Protein AF-A0A855SFR7-F1 (afdb_monomer)

Secondary structure (DSSP, 8-state):
------TT---HHHHHHHHHTTSEEEETTEEEEE-TTT--EEESSTTT--EEEEGGGTEEEE-SS-HHHHHHHHHHHHHTS--

Structure (mmCIF, N/CA/C/O backbone):
data_AF-A0A855SFR7-F1
#
_entry.id   AF-A0A855SFR7-F1
#
loop_
_atom_site.group_PDB
_atom_site.id
_atom_site.type_symbol
_atom_site.label_atom_id
_atom_site.label_alt_id
_atom_site.label_comp_id
_atom_site.label_asym_id
_atom_site.label_entity_id
_atom_site.label_seq_id
_atom_site.pdbx_PDB_ins_code
_atom_site.Cartn_x
_atom_site.Cartn_y
_atom_site.Cartn_z
_atom_site.occupancy
_atom_site.B_iso_or_equiv
_atom_site.auth_seq_id
_atom_site.auth_comp_id
_atom_site.auth_asym_id
_atom_site.auth_atom_id
_atom_site.pdbx_PDB_model_num
ATOM 1 N N . MET A 1 1 ? 5.713 11.104 -24.253 1.00 33.44 1 MET A N 1
ATOM 2 C CA . MET A 1 1 ? 5.318 10.123 -23.221 1.00 33.44 1 MET A CA 1
ATOM 3 C C . MET A 1 1 ? 5.433 10.824 -21.881 1.00 33.44 1 MET A C 1
ATOM 5 O O . MET A 1 1 ? 6.544 11.028 -21.412 1.00 33.44 1 MET A O 1
ATOM 9 N N . SER A 1 2 ? 4.322 11.334 -21.347 1.00 32.34 2 SER A N 1
ATOM 10 C CA . SER A 1 2 ? 4.336 12.073 -20.083 1.00 32.34 2 SER A CA 1
ATOM 11 C C . SER A 1 2 ? 4.693 11.110 -18.960 1.00 32.34 2 SER A C 1
ATOM 13 O O . SER A 1 2 ? 3.939 10.182 -18.681 1.00 32.34 2 SER A O 1
ATOM 15 N N . ALA A 1 3 ? 5.868 11.298 -18.361 1.00 36.31 3 ALA A N 1
ATOM 16 C CA . ALA A 1 3 ? 6.248 10.600 -17.147 1.00 36.31 3 ALA A CA 1
ATOM 17 C C . ALA A 1 3 ? 5.212 10.951 -16.078 1.00 36.31 3 ALA A C 1
ATOM 19 O O . ALA A 1 3 ? 5.141 12.093 -15.626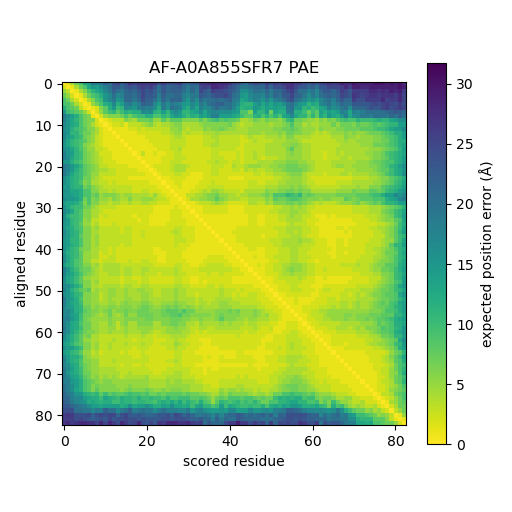 1.00 36.31 3 ALA A O 1
ATOM 20 N N . VAL A 1 4 ? 4.374 9.982 -15.716 1.00 42.12 4 VAL A N 1
ATOM 21 C CA . VAL A 1 4 ? 3.523 10.081 -14.535 1.00 42.12 4 VAL A CA 1
ATOM 22 C C . VAL A 1 4 ? 4.493 10.142 -13.361 1.00 42.12 4 VAL A C 1
ATOM 24 O O . VAL A 1 4 ? 5.055 9.130 -12.944 1.00 42.12 4 VAL A O 1
ATOM 27 N N . VAL A 1 5 ? 4.803 11.355 -12.905 1.00 41.19 5 VAL A N 1
ATOM 28 C CA . VAL A 1 5 ? 5.594 11.586 -11.698 1.00 41.19 5 VAL A CA 1
ATOM 29 C C . VAL A 1 5 ? 4.746 11.057 -10.555 1.00 41.19 5 VAL A C 1
ATOM 31 O O . VAL A 1 5 ? 3.879 11.752 -10.041 1.00 41.19 5 VAL A O 1
ATOM 34 N N . ASN A 1 6 ? 4.930 9.782 -10.218 1.00 53.41 6 ASN A N 1
ATOM 35 C CA . ASN A 1 6 ? 4.277 9.173 -9.076 1.00 53.41 6 ASN A CA 1
ATOM 36 C C . ASN A 1 6 ? 4.791 9.911 -7.823 1.00 53.41 6 ASN A C 1
ATOM 38 O O . ASN A 1 6 ? 5.974 9.761 -7.483 1.00 53.41 6 ASN A O 1
ATOM 42 N N . PRO A 1 7 ? 3.951 10.702 -7.125 1.00 53.03 7 PRO A N 1
ATOM 43 C CA . PRO A 1 7 ? 4.378 11.545 -6.004 1.00 53.03 7 PRO A CA 1
ATOM 44 C C . PRO A 1 7 ? 4.889 10.732 -4.800 1.00 53.03 7 PRO A C 1
ATOM 46 O O . PRO A 1 7 ? 5.367 11.291 -3.813 1.00 53.03 7 PRO A O 1
ATOM 49 N N . TYR A 1 8 ? 4.828 9.399 -4.870 1.00 62.47 8 TYR A N 1
ATOM 50 C CA . TYR A 1 8 ? 5.199 8.490 -3.794 1.00 62.47 8 TYR A CA 1
ATOM 51 C C . TYR A 1 8 ? 6.602 7.922 -3.845 1.00 62.47 8 TYR A C 1
ATOM 53 O O . TYR A 1 8 ? 6.950 7.130 -2.963 1.00 62.47 8 TYR A O 1
ATOM 61 N N . ALA A 1 9 ? 7.416 8.324 -4.827 1.00 63.25 9 ALA A N 1
ATOM 62 C CA . ALA A 1 9 ? 8.792 7.846 -4.957 1.00 63.25 9 ALA A CA 1
ATOM 63 C C . ALA A 1 9 ? 8.874 6.304 -4.869 1.00 63.25 9 ALA A C 1
ATOM 65 O O . ALA A 1 9 ? 9.756 5.736 -4.208 1.00 63.25 9 ALA A O 1
ATOM 66 N N . LEU A 1 10 ? 7.897 5.613 -5.474 1.00 76.75 10 LEU A N 1
ATOM 67 C CA . LEU A 1 10 ? 7.929 4.163 -5.585 1.00 76.75 10 LEU A CA 1
ATOM 68 C C . LEU A 1 10 ? 8.984 3.813 -6.632 1.00 76.75 10 LEU A C 1
ATOM 70 O O . LEU A 1 10 ? 8.781 4.020 -7.820 1.00 76.75 10 LEU A O 1
ATOM 74 N N . THR A 1 11 ? 10.136 3.332 -6.173 1.00 82.62 11 THR A N 1
ATOM 75 C CA . THR A 1 11 ? 11.190 2.856 -7.070 1.00 82.62 11 THR A CA 1
ATOM 76 C C . THR A 1 11 ? 10.825 1.488 -7.635 1.00 82.62 11 THR A C 1
ATOM 78 O O . THR A 1 11 ? 10.167 0.701 -6.948 1.00 82.62 11 THR A O 1
ATOM 81 N N . ASP A 1 12 ? 11.334 1.152 -8.820 1.00 84.56 12 ASP A N 1
ATOM 82 C CA . ASP A 1 12 ? 11.085 -0.142 -9.477 1.00 84.56 12 ASP A CA 1
ATOM 83 C C . ASP A 1 12 ? 11.401 -1.330 -8.564 1.00 84.56 12 ASP A C 1
ATOM 85 O O . ASP A 1 12 ? 10.626 -2.276 -8.466 1.00 84.56 12 ASP A O 1
ATOM 89 N N . LYS A 1 13 ? 12.488 -1.244 -7.784 1.00 85.94 13 LYS A N 1
ATOM 90 C CA . LYS A 1 13 ? 12.847 -2.268 -6.790 1.00 85.94 13 LYS A CA 1
ATOM 91 C C . LYS A 1 13 ? 11.760 -2.461 -5.726 1.00 85.94 13 LYS A C 1
ATOM 93 O O . LYS A 1 13 ? 11.506 -3.585 -5.301 1.00 85.94 13 LYS A O 1
ATOM 98 N N . ARG A 1 14 ? 11.139 -1.377 -5.252 1.00 83.75 14 ARG A N 1
ATOM 99 C CA . ARG A 1 14 ? 10.079 -1.442 -4.230 1.00 83.75 14 ARG A CA 1
ATOM 100 C C . ARG A 1 14 ? 8.758 -1.900 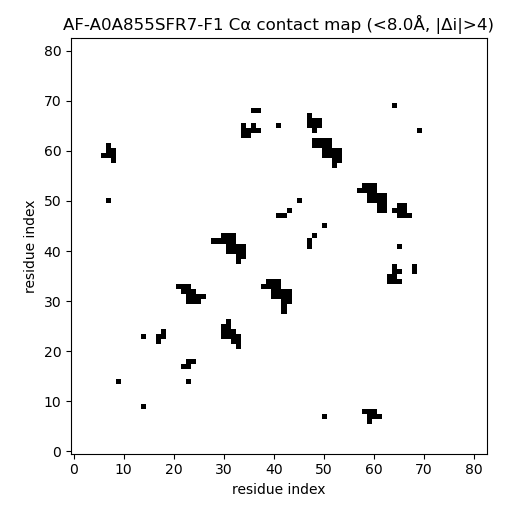-4.826 1.00 83.75 14 ARG A C 1
ATOM 102 O O . ARG A 1 14 ? 8.038 -2.620 -4.140 1.00 83.75 14 ARG A O 1
ATOM 109 N N . LEU A 1 15 ? 8.472 -1.515 -6.068 1.00 87.19 15 LEU A N 1
ATOM 110 C CA . LEU A 1 15 ? 7.338 -2.046 -6.809 1.00 87.19 15 LEU A CA 1
ATOM 111 C C . LEU A 1 15 ? 7.497 -3.559 -6.988 1.00 87.19 15 LEU A C 1
ATOM 113 O O . LEU A 1 15 ? 6.650 -4.300 -6.511 1.00 87.19 15 LEU A O 1
ATOM 117 N N . ALA A 1 16 ? 8.621 -4.024 -7.539 1.00 88.69 16 ALA A N 1
ATOM 118 C CA . ALA A 1 16 ? 8.904 -5.446 -7.736 1.00 88.69 16 ALA A CA 1
ATOM 119 C C . ALA A 1 16 ? 8.802 -6.249 -6.428 1.00 88.69 16 ALA A C 1
ATOM 121 O O . ALA A 1 16 ? 8.137 -7.281 -6.378 1.00 88.69 16 ALA A O 1
ATOM 122 N N . GLN A 1 17 ? 9.387 -5.740 -5.339 1.00 90.38 17 GLN A N 1
ATOM 123 C CA . GLN A 1 17 ? 9.277 -6.374 -4.024 1.00 90.38 17 GLN A CA 1
ATOM 124 C C . GLN A 1 17 ? 7.830 -6.422 -3.514 1.00 90.38 17 GLN A C 1
ATOM 126 O O . GLN A 1 17 ? 7.409 -7.420 -2.927 1.00 90.38 17 GLN A O 1
ATOM 131 N N . GLY A 1 18 ? 7.074 -5.338 -3.687 1.00 89.88 18 GLY A N 1
ATOM 132 C CA . GLY A 1 18 ? 5.686 -5.274 -3.246 1.00 89.88 18 GLY A CA 1
ATOM 133 C C . GLY A 1 18 ? 4.762 -6.161 -4.082 1.00 89.88 18 GLY A C 1
ATOM 134 O O . GLY A 1 18 ? 3.873 -6.785 -3.519 1.00 89.88 18 GLY A O 1
ATOM 135 N N . MET A 1 19 ? 5.025 -6.315 -5.380 1.00 91.94 19 MET A N 1
ATOM 136 C CA . MET A 1 19 ? 4.346 -7.294 -6.237 1.00 91.94 19 MET A CA 1
ATOM 137 C C . MET A 1 19 ? 4.646 -8.725 -5.766 1.00 91.94 19 MET A C 1
ATOM 139 O O . MET A 1 19 ? 3.730 -9.502 -5.524 1.00 91.94 19 MET A O 1
ATOM 143 N N . ALA A 1 20 ? 5.922 -9.048 -5.515 1.00 93.75 20 ALA A N 1
ATOM 144 C CA . ALA A 1 20 ? 6.338 -10.369 -5.033 1.00 93.75 20 ALA A CA 1
ATOM 145 C C . ALA A 1 20 ? 5.764 -10.738 -3.652 1.00 93.75 20 ALA A C 1
ATOM 147 O O . ALA A 1 20 ? 5.639 -11.912 -3.322 1.00 93.75 20 ALA A O 1
ATOM 148 N N . THR A 1 21 ? 5.421 -9.740 -2.834 1.00 93.00 21 THR A N 1
ATOM 149 C CA . THR A 1 21 ? 4.844 -9.931 -1.491 1.00 93.00 21 THR A CA 1
ATOM 150 C C . THR A 1 21 ? 3.323 -9.774 -1.458 1.00 93.00 21 THR A C 1
ATOM 152 O O . THR A 1 21 ? 2.733 -9.858 -0.384 1.00 93.0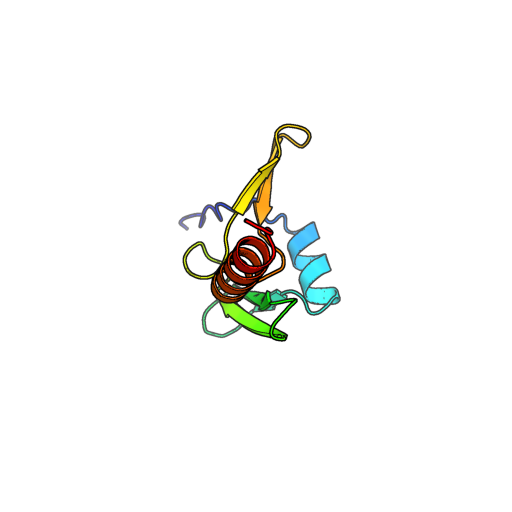0 21 THR A O 1
ATOM 155 N N . GLY A 1 22 ? 2.674 -9.548 -2.607 1.00 93.69 22 GLY A N 1
ATOM 156 C CA . GLY A 1 22 ? 1.221 -9.369 -2.690 1.00 93.69 22 GLY A CA 1
ATOM 157 C C . GLY A 1 22 ? 0.711 -8.068 -2.058 1.00 93.69 22 GLY A C 1
ATOM 158 O O . GLY A 1 22 ? -0.435 -8.001 -1.617 1.00 93.69 22 GLY A O 1
ATOM 159 N N . ILE A 1 23 ? 1.563 -7.042 -1.974 1.00 94.38 23 ILE A N 1
ATOM 160 C CA . ILE A 1 23 ? 1.214 -5.693 -1.503 1.00 94.38 23 ILE A CA 1
ATOM 161 C C . ILE A 1 23 ? 0.720 -4.818 -2.658 1.00 94.38 23 ILE A C 1
ATOM 163 O O . ILE A 1 23 ? -0.136 -3.963 -2.434 1.00 94.38 23 ILE A O 1
ATOM 167 N N . PHE A 1 24 ? 1.261 -5.010 -3.863 1.00 94.81 24 PHE A N 1
ATOM 168 C CA . PHE A 1 24 ? 0.846 -4.307 -5.078 1.00 94.81 24 PHE A CA 1
ATOM 169 C C . PHE A 1 24 ? 0.286 -5.286 -6.108 1.00 94.81 24 PHE A C 1
ATOM 171 O O . PHE A 1 24 ? 0.677 -6.454 -6.130 1.00 94.81 24 PHE A O 1
ATOM 178 N N . ALA A 1 25 ? -0.602 -4.779 -6.957 1.00 93.56 25 ALA A N 1
ATOM 179 C CA . ALA A 1 25 ? -1.122 -5.455 -8.135 1.00 93.56 25 ALA A CA 1
ATOM 180 C C . ALA A 1 25 ? -1.298 -4.429 -9.263 1.00 93.56 25 ALA A C 1
ATOM 182 O O . ALA A 1 25 ? -1.574 -3.260 -9.001 1.00 93.56 25 ALA A O 1
ATOM 183 N N . ILE A 1 26 ? -1.120 -4.857 -10.513 1.00 91.19 26 ILE A N 1
ATOM 184 C CA . ILE A 1 26 ? -1.514 -4.065 -11.683 1.00 91.19 26 ILE A CA 1
ATOM 185 C C . ILE A 1 26 ? -2.835 -4.645 -12.176 1.00 91.19 26 ILE A C 1
ATOM 187 O O . ILE A 1 26 ? -2.899 -5.830 -12.501 1.00 91.19 26 ILE A O 1
ATOM 191 N N . THR A 1 27 ? -3.868 -3.812 -12.212 1.00 87.94 27 THR A N 1
ATOM 192 C CA . THR A 1 27 ? -5.197 -4.136 -12.737 1.00 87.94 27 THR A CA 1
ATOM 193 C C . THR A 1 27 ? -5.481 -3.290 -13.976 1.00 87.94 27 THR A C 1
ATOM 195 O O . THR A 1 27 ? -4.661 -2.469 -14.395 1.00 87.94 27 THR A O 1
ATOM 198 N N . GLU A 1 28 ? -6.661 -3.463 -14.568 1.00 88.19 28 GLU A N 1
ATOM 199 C CA . GLU A 1 28 ? -7.128 -2.626 -15.681 1.00 88.19 28 GLU A CA 1
ATOM 200 C C . GLU A 1 28 ? -7.277 -1.145 -15.286 1.00 88.19 28 GLU A C 1
ATOM 202 O O . GLU A 1 28 ? -7.236 -0.270 -16.147 1.00 88.19 28 GLU A O 1
ATOM 207 N N . LEU A 1 29 ? -7.391 -0.854 -13.984 1.00 81.75 29 LEU A N 1
ATOM 208 C CA . LEU A 1 29 ? -7.486 0.498 -13.427 1.00 81.75 29 LEU A CA 1
ATOM 209 C C . LEU A 1 29 ? -6.112 1.111 -13.098 1.00 81.75 29 LEU A C 1
ATOM 211 O O . LEU A 1 29 ? -6.032 2.269 -12.689 1.00 81.75 29 LEU A O 1
ATOM 215 N N . GLY A 1 30 ? -5.024 0.361 -13.291 1.00 88.62 30 GLY A N 1
ATOM 216 C CA . GLY A 1 30 ? -3.657 0.803 -13.037 1.00 88.62 30 GLY A CA 1
ATOM 217 C C . GLY A 1 30 ? -3.012 0.111 -11.837 1.00 88.62 30 GLY A C 1
ATOM 218 O O . GLY A 1 30 ? -3.227 -1.073 -11.586 1.00 88.62 30 GLY A O 1
ATOM 219 N N . LEU A 1 31 ? -2.138 0.832 -11.130 1.00 91.94 31 LEU A N 1
ATOM 220 C CA . LEU A 1 31 ? -1.429 0.296 -9.969 1.00 91.94 31 LEU A CA 1
ATOM 221 C C . LEU A 1 31 ? -2.314 0.386 -8.726 1.00 91.94 31 LEU A C 1
ATOM 223 O O . LEU A 1 31 ? -2.651 1.479 -8.276 1.00 91.94 31 LEU A O 1
ATOM 227 N N . GLU A 1 32 ? -2.594 -0.757 -8.122 1.00 94.50 32 GLU A N 1
ATOM 228 C CA . GLU A 1 32 ? -3.338 -0.866 -6.876 1.00 94.50 32 GLU A CA 1
ATOM 229 C C . GLU A 1 32 ? -2.442 -1.350 -5.742 1.00 94.50 32 GLU A C 1
ATOM 231 O O . GLU A 1 32 ? -1.473 -2.093 -5.936 1.00 94.50 32 GLU A O 1
ATOM 236 N N . LYS A 1 33 ? -2.789 -0.943 -4.523 1.00 94.19 33 LYS A N 1
ATOM 237 C CA . LYS A 1 33 ? -2.132 -1.373 -3.294 1.00 94.19 33 LYS A CA 1
ATOM 238 C C . LYS A 1 33 ? -3.150 -2.036 -2.371 1.00 94.19 33 LYS A C 1
ATOM 240 O O . LYS A 1 33 ? -4.274 -1.568 -2.231 1.00 94.19 33 LYS A O 1
ATOM 245 N N . LYS A 1 34 ? -2.729 -3.089 -1.671 1.00 96.62 34 LYS A N 1
ATOM 246 C CA . LYS A 1 34 ? -3.518 -3.726 -0.615 1.00 96.62 34 LYS A CA 1
ATOM 247 C C . LYS A 1 34 ? -3.443 -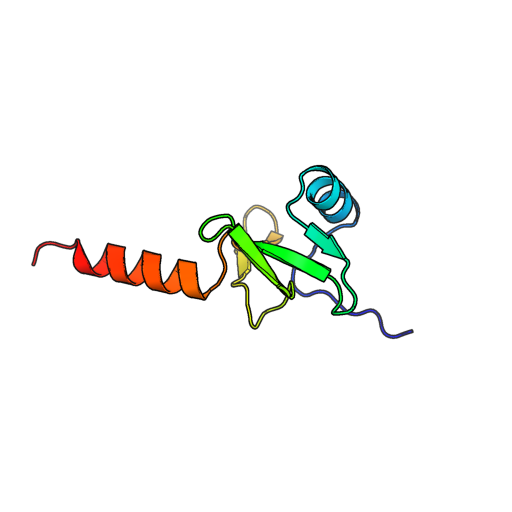2.919 0.680 1.00 96.62 34 LYS A C 1
ATOM 249 O O . LYS A 1 34 ? -2.362 -2.505 1.131 1.00 96.62 34 LYS A O 1
ATOM 254 N N . CYS A 1 35 ? -4.586 -2.681 1.311 1.00 96.81 35 CYS A N 1
ATOM 255 C CA . CYS A 1 35 ? -4.659 -2.140 2.662 1.00 96.81 35 CYS A CA 1
ATOM 256 C C . CYS A 1 35 ? -4.299 -3.228 3.680 1.00 96.81 35 CYS A C 1
ATOM 258 O O . CYS A 1 35 ? -4.930 -4.279 3.724 1.00 96.81 35 CYS A O 1
ATOM 260 N N . THR A 1 36 ? -3.328 -2.967 4.558 1.00 95.56 36 THR A N 1
ATOM 261 C CA . THR A 1 36 ? -2.925 -3.944 5.588 1.00 95.56 36 THR A CA 1
ATOM 262 C C . THR A 1 36 ? -3.916 -4.068 6.750 1.00 95.56 36 THR A C 1
ATOM 264 O O . THR A 1 36 ? -3.706 -4.905 7.619 1.00 95.56 36 THR A O 1
ATOM 267 N N . MET A 1 37 ? -4.955 -3.225 6.797 1.00 96.12 37 MET A N 1
ATOM 268 C CA . MET A 1 37 ? -5.987 -3.254 7.842 1.00 96.12 37 MET A CA 1
ATOM 269 C C . MET A 1 37 ? -7.267 -3.946 7.379 1.00 96.12 37 MET A C 1
ATOM 271 O O . MET A 1 37 ? -7.684 -4.902 8.020 1.00 96.12 37 MET A O 1
ATOM 275 N N . CYS A 1 38 ? -7.896 -3.477 6.295 1.00 97.00 38 CYS A N 1
ATOM 276 C CA . CYS A 1 38 ? -9.126 -4.096 5.785 1.00 97.00 38 CYS A CA 1
ATOM 277 C C . CYS A 1 38 ? -8.867 -5.246 4.804 1.00 97.00 38 CYS A C 1
ATOM 279 O O . CYS A 1 38 ? -9.737 -6.084 4.622 1.00 97.00 38 CYS A O 1
ATOM 281 N N . GLY A 1 39 ? -7.679 -5.322 4.197 1.00 96.19 39 GLY A N 1
ATOM 282 C CA . GLY A 1 39 ? -7.351 -6.348 3.206 1.00 96.19 39 GLY A CA 1
ATOM 283 C C . GLY A 1 39 ? -7.806 -6.030 1.779 1.00 96.19 39 GLY A C 1
ATOM 284 O O . GLY A 1 39 ? -7.394 -6.748 0.870 1.00 96.19 39 GLY A O 1
ATOM 285 N N . ASP A 1 40 ? -8.570 -4.956 1.575 1.00 96.81 40 ASP A N 1
ATOM 286 C CA . ASP A 1 40 ? -9.051 -4.542 0.254 1.00 96.81 40 ASP A CA 1
ATOM 287 C C . ASP A 1 40 ? -7.969 -3.849 -0.582 1.00 96.81 40 ASP A C 1
ATOM 289 O O . ASP A 1 40 ? -6.960 -3.350 -0.060 1.00 96.81 40 ASP A O 1
ATOM 293 N N . TRP A 1 41 ? -8.207 -3.819 -1.890 1.00 95.81 41 TRP A N 1
ATOM 294 C CA . TRP A 1 41 ? -7.356 -3.192 -2.894 1.00 95.81 41 TRP A CA 1
ATOM 295 C C . TRP A 1 41 ? -7.928 -1.842 -3.309 1.00 95.81 41 TRP A C 1
ATOM 297 O O . TRP A 1 41 ? -9.132 -1.710 -3.514 1.00 95.81 41 TRP A O 1
ATOM 307 N N . TYR A 1 42 ? -7.054 -0.844 -3.422 1.00 94.75 42 TYR A N 1
ATOM 308 C CA . TYR A 1 42 ? -7.420 0.492 -3.880 1.00 94.75 42 TYR A CA 1
ATOM 309 C C . TYR A 1 42 ? -6.348 1.047 -4.817 1.00 94.75 42 TYR A C 1
ATOM 311 O O . TYR A 1 42 ? -5.173 0.674 -4.667 1.00 94.75 42 TYR A O 1
ATOM 319 N N . PRO A 1 43 ? -6.713 1.974 -5.719 1.00 93.62 43 PRO A N 1
ATOM 320 C CA . PRO A 1 43 ? -5.750 2.730 -6.507 1.00 93.62 43 PRO A CA 1
ATOM 321 C C . PRO A 1 43 ? -4.619 3.301 -5.640 1.00 93.62 43 PRO A C 1
ATOM 323 O O . PRO A 1 43 ? -4.836 3.823 -4.543 1.00 93.62 43 PRO A O 1
ATOM 326 N N . PHE A 1 44 ? -3.375 3.153 -6.099 1.00 91.75 44 PHE A N 1
ATOM 327 C CA . PHE A 1 44 ? -2.199 3.657 -5.393 1.00 91.75 44 PHE A CA 1
ATOM 328 C C . PHE A 1 44 ? -1.971 5.144 -5.696 1.00 91.75 44 PHE A C 1
ATOM 330 O O . PHE A 1 44 ? -0.979 5.534 -6.316 1.00 91.75 44 PHE A O 1
ATOM 337 N N . ASP A 1 45 ? -2.907 5.966 -5.235 1.00 88.44 45 ASP A N 1
ATOM 338 C CA . ASP A 1 45 ?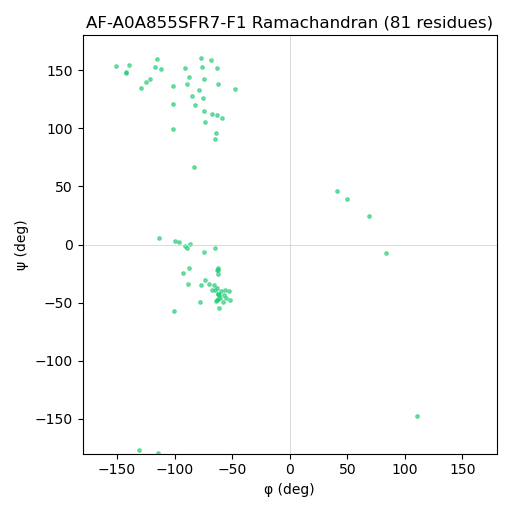 -2.946 7.414 -5.424 1.00 88.44 45 ASP A CA 1
ATOM 339 C C . ASP A 1 45 ? -3.204 8.165 -4.101 1.00 88.44 45 ASP A C 1
ATOM 341 O O . ASP A 1 45 ? -3.276 7.579 -3.007 1.00 88.44 45 ASP A O 1
ATOM 345 N N . ASP A 1 46 ? -3.317 9.491 -4.212 1.00 88.31 46 ASP A N 1
ATOM 346 C CA . ASP A 1 46 ? -3.527 10.402 -3.092 1.00 88.31 46 ASP A CA 1
ATOM 347 C C . ASP A 1 46 ? -4.974 10.595 -2.723 1.00 88.31 46 ASP A C 1
ATOM 349 O O . ASP A 1 46 ? -5.224 11.273 -1.731 1.00 88.31 46 ASP A O 1
ATOM 353 N N . GLU A 1 47 ? -5.908 9.952 -3.410 1.00 90.81 47 GLU A N 1
ATOM 354 C CA . GLU A 1 47 ? -7.291 9.843 -2.993 1.00 90.81 47 GLU A CA 1
ATOM 355 C C . GLU A 1 47 ? -7.404 8.781 -1.895 1.00 90.81 47 GLU A C 1
ATOM 357 O O . GLU A 1 47 ? -7.897 9.083 -0.800 1.00 90.81 47 GLU A O 1
ATOM 362 N N . PHE A 1 48 ? -6.826 7.595 -2.112 1.0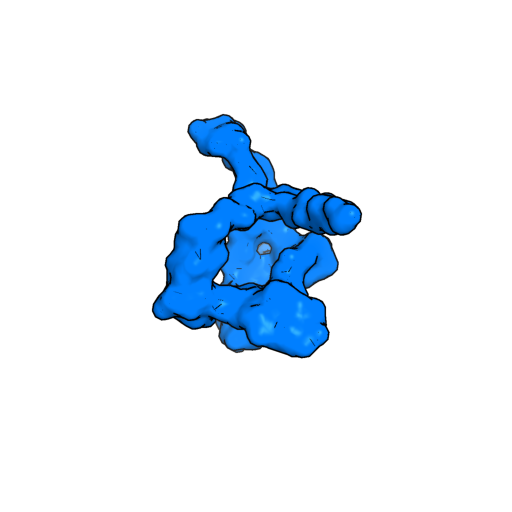0 93.31 48 PHE A N 1
ATOM 363 C CA . PHE A 1 48 ? -6.983 6.439 -1.221 1.00 93.31 48 PHE A CA 1
ATOM 364 C C . PHE A 1 48 ? -5.900 6.298 -0.151 1.00 93.31 48 PHE A C 1
ATOM 366 O O . PHE A 1 48 ? -6.163 5.719 0.914 1.00 93.31 48 PHE A O 1
ATOM 373 N N . TYR A 1 49 ? -4.701 6.850 -0.366 1.00 93.12 49 TYR A N 1
ATOM 374 C CA . TYR A 1 49 ? -3.589 6.718 0.574 1.00 93.12 49 TYR A CA 1
ATOM 375 C C . TYR A 1 49 ? -3.007 8.055 1.032 1.00 93.12 49 TYR A C 1
ATOM 377 O O . TYR A 1 49 ? -2.815 9.001 0.275 1.00 93.12 49 TYR A O 1
ATOM 385 N N . GLN A 1 50 ? -2.674 8.131 2.324 1.00 91.38 50 GLN A N 1
ATOM 386 C CA . GLN A 1 50 ? -1.930 9.261 2.873 1.00 91.38 50 GLN A CA 1
ATOM 387 C C . GLN A 1 50 ? -0.425 9.003 2.769 1.00 91.38 50 GLN A C 1
ATOM 389 O O . GLN A 1 50 ? 0.056 7.909 3.086 1.00 91.38 50 GLN A O 1
ATOM 394 N N . SER A 1 51 ? 0.333 10.030 2.392 1.00 89.31 51 SER A N 1
ATOM 395 C CA . SER A 1 51 ? 1.793 10.016 2.446 1.00 89.31 51 SER A CA 1
ATOM 396 C C . SER A 1 51 ? 2.333 11.039 3.435 1.00 89.31 51 SER A C 1
ATOM 398 O O . SER A 1 51 ? 1.650 11.978 3.840 1.00 89.31 51 SER A O 1
ATOM 400 N N . TYR A 1 52 ? 3.566 10.820 3.868 1.00 87.56 52 TYR A N 1
ATOM 401 C CA . TYR A 1 52 ? 4.288 11.720 4.751 1.00 87.56 52 TYR A CA 1
ATOM 402 C C . TYR A 1 52 ? 5.758 11.762 4.351 1.00 87.56 52 TYR A C 1
ATOM 404 O O . TYR A 1 52 ? 6.323 10.778 3.867 1.00 87.56 52 TYR A O 1
ATOM 412 N N . PHE A 1 53 ? 6.383 12.914 4.560 1.00 88.06 53 PHE A N 1
ATOM 413 C CA . PHE A 1 53 ? 7.795 13.098 4.274 1.00 88.06 53 PHE A CA 1
ATOM 414 C C . PHE A 1 53 ? 8.656 12.629 5.450 1.00 88.06 53 PHE A C 1
ATOM 416 O O . PHE A 1 53 ? 8.460 13.047 6.592 1.00 88.06 53 PHE A O 1
ATOM 423 N N . ILE A 1 54 ? 9.637 11.770 5.175 1.00 88.38 54 ILE A N 1
ATOM 424 C CA . ILE A 1 54 ? 10.612 11.303 6.161 1.00 88.38 54 ILE A CA 1
ATOM 425 C C . ILE A 1 54 ? 11.911 12.066 5.946 1.00 88.38 54 ILE A C 1
ATOM 427 O O . ILE A 1 54 ? 12.721 11.684 5.101 1.00 88.38 54 ILE A O 1
ATOM 431 N N . LYS A 1 55 ? 12.132 13.100 6.768 1.00 90.50 55 LYS A N 1
ATOM 432 C CA . LYS A 1 55 ? 13.330 13.958 6.718 1.00 90.50 55 LYS A CA 1
ATOM 433 C C . LYS A 1 55 ? 14.630 13.146 6.747 1.00 90.50 55 LYS A C 1
ATOM 435 O O . LYS A 1 55 ? 15.474 13.319 5.881 1.00 90.50 55 LYS A O 1
ATOM 440 N N . ALA A 1 56 ? 14.742 12.183 7.667 1.00 92.25 56 ALA A N 1
ATOM 441 C CA . ALA A 1 56 ? 15.942 11.353 7.830 1.00 92.25 56 ALA A CA 1
ATOM 442 C C . ALA A 1 56 ? 16.300 10.492 6.601 1.00 92.25 56 ALA A C 1
ATOM 444 O O . ALA A 1 56 ? 17.439 10.064 6.463 1.00 92.25 56 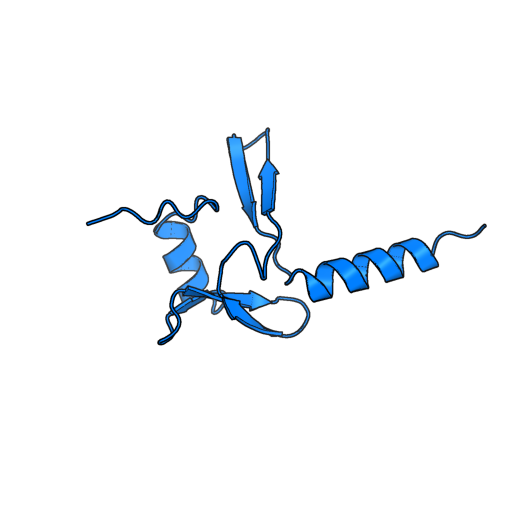ALA A O 1
ATOM 445 N N . LYS A 1 57 ? 15.332 10.207 5.722 1.00 83.31 57 LYS A N 1
ATOM 446 C CA . LYS A 1 57 ? 15.533 9.416 4.496 1.00 83.31 57 LYS A CA 1
ATOM 447 C C . LYS A 1 57 ? 15.347 10.249 3.227 1.00 83.31 57 LYS A C 1
ATOM 449 O O . LYS A 1 57 ? 15.315 9.667 2.148 1.00 83.31 57 LYS A O 1
ATOM 454 N N . ASN A 1 58 ? 15.160 11.564 3.379 1.00 84.81 58 ASN A N 1
ATOM 455 C CA . ASN A 1 58 ? 14.861 12.525 2.322 1.00 84.81 58 ASN A CA 1
ATOM 456 C C . ASN A 1 58 ? 13.850 12.001 1.281 1.00 84.81 58 ASN A C 1
ATOM 458 O O . ASN A 1 58 ? 14.094 12.060 0.079 1.00 84.81 58 ASN A O 1
ATOM 462 N N . ARG A 1 59 ? 12.744 11.392 1.734 1.00 82.25 59 ARG A N 1
ATOM 463 C CA . ARG A 1 59 ? 11.768 10.757 0.831 1.00 82.25 59 ARG A CA 1
ATOM 464 C C . ARG A 1 59 ? 10.349 10.763 1.379 1.00 82.25 59 ARG A C 1
ATOM 466 O O . ARG A 1 59 ? 10.149 10.693 2.594 1.00 82.25 59 ARG A O 1
ATOM 473 N N . HIS A 1 60 ? 9.372 10.735 0.476 1.00 84.56 60 HIS A N 1
ATOM 474 C CA . HIS A 1 60 ? 7.982 10.447 0.818 1.00 84.56 60 HIS A CA 1
ATOM 475 C C . HIS A 1 60 ? 7.790 8.952 1.106 1.00 84.56 60 HIS A C 1
ATOM 477 O O . HIS A 1 60 ? 8.408 8.080 0.490 1.00 84.56 60 HIS A O 1
ATOM 483 N N . GLN A 1 61 ? 6.944 8.649 2.085 1.00 86.06 61 GLN A N 1
ATOM 484 C CA . GLN A 1 61 ? 6.481 7.301 2.374 1.00 86.06 61 GLN A CA 1
ATOM 485 C C . GLN A 1 61 ? 4.960 7.296 2.464 1.00 86.06 61 GLN A C 1
ATOM 487 O O . GLN A 1 61 ? 4.360 8.151 3.111 1.00 86.06 61 GLN A O 1
ATOM 492 N N . VAL A 1 62 ? 4.351 6.304 1.823 1.00 89.62 62 VAL A N 1
ATOM 493 C CA . VAL A 1 62 ? 2.910 6.057 1.879 1.00 89.62 62 VAL A CA 1
ATOM 494 C C . VAL A 1 62 ? 2.583 5.171 3.072 1.00 89.62 62 VAL A C 1
ATOM 496 O O . VAL A 1 62 ? 3.369 4.289 3.439 1.00 89.62 62 VAL A O 1
ATOM 499 N N . LYS A 1 63 ? 1.435 5.418 3.700 1.00 91.81 63 LYS A N 1
ATOM 500 C CA . LYS A 1 63 ? 0.905 4.577 4.774 1.00 91.81 63 LYS A CA 1
ATOM 501 C C . LYS A 1 63 ? 0.588 3.162 4.276 1.00 91.81 63 LYS A C 1
ATOM 503 O O . LYS A 1 63 ? 0.281 2.929 3.108 1.00 91.81 63 LYS A O 1
ATOM 508 N N . ALA A 1 64 ? 0.678 2.199 5.192 1.00 92.62 64 ALA A N 1
ATOM 509 C CA . ALA A 1 64 ? 0.319 0.811 4.913 1.00 92.62 64 ALA A CA 1
ATOM 510 C C . ALA A 1 64 ? -1.209 0.623 4.828 1.00 92.62 64 ALA A C 1
ATOM 512 O O . ALA A 1 64 ? -1.687 -0.200 4.047 1.00 92.62 64 ALA A O 1
ATOM 513 N N . GLU A 1 65 ? -1.959 1.431 5.576 1.00 95.75 65 GLU A N 1
ATOM 514 C CA . GLU A 1 65 ? -3.421 1.432 5.633 1.00 95.75 65 GLU A CA 1
ATOM 515 C C . GLU A 1 65 ? -4.024 2.403 4.594 1.00 95.75 65 GLU A C 1
ATOM 517 O O . GLU A 1 65 ? -3.391 3.409 4.266 1.00 95.75 65 GLU A O 1
ATOM 522 N N . CYS A 1 66 ? -5.245 2.144 4.109 1.00 96.50 66 CYS A N 1
ATOM 523 C CA . CYS A 1 66 ? -6.017 3.138 3.351 1.00 96.50 66 CYS A CA 1
ATOM 524 C C . CYS A 1 66 ? -6.452 4.296 4.268 1.00 96.50 66 CYS A C 1
ATOM 526 O O . CYS A 1 66 ? -6.536 4.139 5.493 1.00 96.50 66 CYS A O 1
ATOM 528 N N . LYS A 1 67 ? -6.765 5.462 3.690 1.00 95.94 67 LYS A N 1
ATOM 529 C CA . LYS A 1 67 ? -7.185 6.646 4.458 1.00 95.94 67 LYS A CA 1
ATOM 530 C C . LYS A 1 67 ? -8.390 6.381 5.355 1.00 95.94 67 LYS A C 1
ATOM 532 O O . LYS A 1 67 ? -8.393 6.857 6.487 1.00 95.94 67 LYS A O 1
ATOM 537 N N . ALA A 1 68 ? -9.375 5.610 4.889 1.00 96.38 68 ALA A N 1
ATOM 538 C CA . ALA A 1 68 ? -10.543 5.253 5.694 1.00 96.38 68 ALA A CA 1
ATOM 539 C C . ALA A 1 68 ? -10.124 4.526 6.983 1.00 96.38 68 ALA A C 1
ATOM 541 O O . ALA A 1 68 ? -10.473 4.955 8.083 1.00 96.38 68 ALA A O 1
ATOM 542 N N . CYS A 1 69 ? -9.269 3.503 6.872 1.00 97.06 69 CYS A N 1
ATOM 543 C CA . CYS A 1 69 ? -8.714 2.813 8.035 1.00 97.06 69 CYS A CA 1
ATOM 544 C C . CYS A 1 69 ? -7.851 3.734 8.913 1.00 97.06 69 CYS A C 1
ATOM 546 O O . CYS A 1 69 ? -7.906 3.625 10.139 1.00 97.06 69 CYS A O 1
ATOM 548 N N . CYS A 1 70 ? -7.078 4.658 8.328 1.00 94.38 70 CY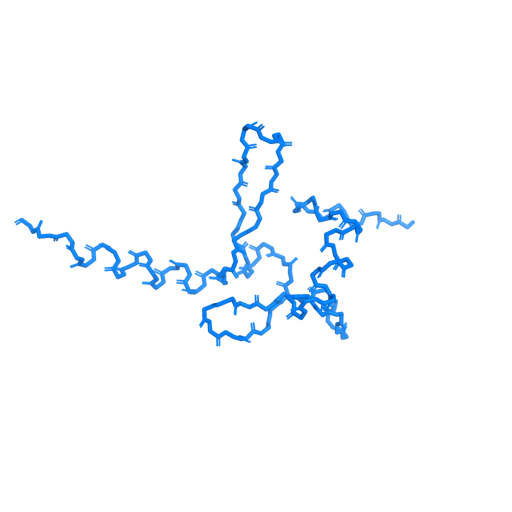S A N 1
ATOM 549 C CA . CYS A 1 70 ? -6.331 5.650 9.106 1.00 94.38 70 CYS A CA 1
ATOM 550 C C . CYS A 1 70 ? -7.263 6.552 9.933 1.00 94.38 70 CYS A C 1
ATOM 552 O O . CYS A 1 70 ? -6.979 6.801 11.106 1.00 94.38 70 CYS A O 1
ATOM 554 N N . ILE A 1 71 ? -8.368 7.024 9.347 1.00 93.44 71 ILE A N 1
ATOM 555 C CA . ILE A 1 71 ? -9.363 7.877 10.013 1.00 93.44 71 ILE A CA 1
ATOM 556 C C . ILE A 1 71 ? -10.025 7.120 11.164 1.00 93.44 71 ILE A C 1
ATOM 558 O O . ILE A 1 71 ? -10.067 7.635 12.282 1.00 93.44 71 ILE A O 1
ATOM 562 N N . GLU A 1 72 ? -10.479 5.890 10.927 1.00 93.75 72 GLU A N 1
ATOM 563 C CA . GLU A 1 72 ? -11.108 5.069 11.966 1.00 93.75 72 GLU A CA 1
ATOM 564 C C . GLU A 1 72 ? -10.142 4.767 13.113 1.00 93.75 72 GLU A C 1
ATOM 566 O O . GLU A 1 72 ? -10.485 4.915 14.290 1.00 93.75 72 GLU A O 1
ATOM 571 N N . ARG A 1 73 ? -8.885 4.440 12.791 1.00 90.81 73 ARG A N 1
ATOM 572 C CA . ARG A 1 73 ? -7.840 4.248 13.800 1.00 90.81 73 ARG A CA 1
ATOM 573 C C . ARG A 1 73 ? -7.612 5.517 14.618 1.00 90.81 73 ARG A C 1
ATOM 575 O O . ARG A 1 73 ? -7.555 5.447 15.844 1.00 90.81 73 ARG A O 1
ATOM 582 N N . TYR A 1 74 ? -7.511 6.675 13.968 1.00 89.25 74 TYR A N 1
ATOM 583 C CA . TYR A 1 74 ? -7.329 7.959 14.646 1.00 89.25 74 TYR A CA 1
ATOM 584 C C . TYR A 1 74 ? -8.513 8.307 15.561 1.00 89.25 74 TYR A C 1
ATOM 586 O O . TYR A 1 74 ? -8.303 8.626 16.732 1.00 89.25 74 TYR A O 1
ATOM 594 N N . ARG A 1 75 ? -9.755 8.156 15.080 1.00 89.31 75 ARG A N 1
ATOM 595 C CA . ARG A 1 75 ? -10.981 8.347 15.877 1.00 89.31 75 ARG A CA 1
ATOM 596 C C . ARG A 1 75 ? -11.000 7.446 17.111 1.00 89.31 75 ARG A C 1
ATOM 598 O O . ARG A 1 75 ? -11.299 7.912 18.209 1.00 89.31 75 ARG A O 1
ATOM 605 N N . ASN A 1 76 ? -10.614 6.181 16.957 1.00 87.00 76 ASN A N 1
ATOM 606 C CA . ASN A 1 76 ? -10.520 5.244 18.073 1.00 87.00 76 ASN A CA 1
ATOM 607 C C . ASN A 1 76 ? -9.436 5.633 19.088 1.00 87.00 76 ASN A C 1
ATOM 609 O O . ASN A 1 76 ? -9.639 5.442 20.285 1.00 87.00 76 ASN A O 1
ATOM 613 N N . HIS A 1 77 ? -8.311 6.208 18.653 1.00 81.81 77 HIS A N 1
ATOM 614 C CA . HIS A 1 77 ? -7.309 6.747 19.577 1.00 81.81 77 HIS A CA 1
ATOM 615 C C . HIS A 1 77 ? -7.818 7.972 20.344 1.00 81.81 77 HIS A C 1
ATOM 617 O O . HIS A 1 77 ? -7.546 8.085 21.538 1.00 81.81 77 HIS A O 1
ATOM 623 N N . LEU A 1 78 ? -8.576 8.863 19.696 1.00 78.31 78 LEU A N 1
ATOM 624 C CA . LEU A 1 78 ? -9.159 10.033 20.361 1.00 78.31 78 LEU A CA 1
ATOM 625 C C . LEU A 1 78 ? -10.192 9.644 21.426 1.00 78.31 78 LEU A C 1
ATOM 627 O O . LEU A 1 78 ? -10.191 10.228 22.504 1.00 78.31 78 LEU A O 1
ATOM 631 N N . ARG A 1 79 ? -11.011 8.617 21.168 1.00 74.69 79 ARG A N 1
ATOM 632 C CA . ARG A 1 79 ? -11.997 8.096 22.134 1.00 74.69 79 ARG A CA 1
ATOM 633 C C . ARG A 1 79 ? -11.378 7.510 23.409 1.00 74.69 79 ARG A C 1
ATOM 635 O O . ARG A 1 79 ? -12.071 7.394 24.409 1.00 74.69 79 ARG A O 1
ATOM 642 N N . LYS A 1 80 ? -10.103 7.105 23.377 1.00 64.06 80 LYS A N 1
ATOM 643 C CA . LYS A 1 80 ? -9.419 6.450 24.506 1.00 64.06 80 LYS A CA 1
ATOM 644 C C . LYS A 1 80 ? -8.697 7.413 25.452 1.00 64.06 80 LYS A C 1
ATOM 646 O O . LYS A 1 80 ? -8.103 6.937 26.414 1.00 64.06 80 LYS A O 1
ATOM 651 N N . LYS A 1 81 ? -8.699 8.727 25.201 1.00 52.97 81 LYS A N 1
ATOM 652 C CA . LYS A 1 81 ? -8.153 9.683 26.174 1.00 52.97 81 LYS A CA 1
ATOM 653 C C . LYS A 1 81 ? -9.150 9.826 27.334 1.00 52.97 81 LYS A C 1
ATOM 655 O O . LYS A 1 81 ? -10.256 10.296 27.072 1.00 52.97 81 LYS A O 1
ATOM 660 N N . PRO A 1 82 ? -8.804 9.417 28.57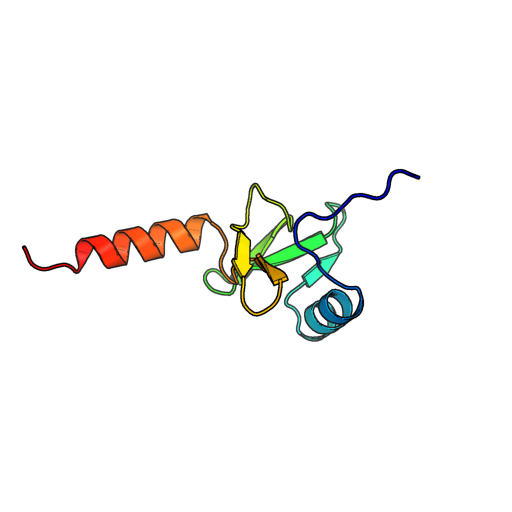2 1.00 57.25 82 PRO A N 1
ATOM 661 C CA . PRO A 1 82 ? -9.613 9.781 29.723 1.00 57.25 82 PRO A CA 1
ATOM 662 C C . PRO A 1 82 ? -9.592 11.308 29.850 1.00 57.25 82 PRO A C 1
ATOM 664 O O . PRO A 1 82 ? -8.565 11.944 29.593 1.00 57.25 82 PRO A O 1
ATOM 667 N N . GLN A 1 83 ? -10.765 11.852 30.144 1.00 59.56 83 GLN A N 1
ATOM 668 C CA . GLN A 1 83 ? -11.016 13.267 30.396 1.00 59.56 83 GLN A CA 1
ATOM 669 C C . GLN A 1 83 ? -10.504 13.655 31.780 1.00 59.56 83 GLN A C 1
ATOM 671 O O . GLN A 1 83 ? -10.568 12.787 32.681 1.00 59.56 83 GLN A O 1
#

Mean predicted aligned error: 6.67 Å

Radius of gyration: 14.74 Å; Cα contacts (8 Å, |Δi|>4): 89; chains: 1; bounding box: 28×24×54 Å

Foldseek 3Di:
DDPPPQQQPCDPVNVVVCVVVVQWDQDPVGIWGAAPPPRDIDPPHPVFWDWDADPVVRGIHIDSHTPVVVVVVVVVVVVPDDD

pLDDT: mean 84.05, std 15.98, range [32.34, 97.06]

Organism: Photobacterium angustum (NCBI:txid661)

Nearest PDB structures (foldseek):
  1mkf-assembly1_A  TM=3.469E-01  e=6.567E+00  Murid gammaherpesvirus 4

Sequence (83 aa):
MSAVVNPYALTDKRLAQGMATGIFAITELGLEKKCTMCGDWYPFDDEFYQSYFIKAKNRHQVKAECKACCIERYRNHLRKKPQ

Solvent-accessible surface area (backbone atoms only — not comparable to full-atom values): 5062 Å² total; per-residue (Å²): 131,84,77,78,77,63,87,51,71,76,44,70,71,55,48,54,52,27,43,77,68,66,40,34,49,80,54,100,91,38,58,27,32,42,18,79,75,83,64,50,74,42,61,71,44,78,86,44,34,51,66,48,77,38,74,96,71,76,40,52,44,66,54,62,40,35,41,68,58,48,50,53,52,51,52,56,56,61,73,67,59,82,130